Protein AF-A0A2T5H8V5-F1 (afdb_monomer)

Secondary structure (DSSP, 8-state):
------------------------------HHHHHHHIIIIIHHHH-S-------GGGHHHHHHHHHH---TT-TT--HHHHHHHHHHHHHHS-----

pLDDT: mean 76.6, std 18.72, range [39.88, 96.88]

Solvent-accessible surface area (backbone atoms only — not comparable to full-atom values): 6332 Å² total; per-residue (Å²): 143,81,84,87,86,84,90,82,81,82,82,75,80,78,81,74,79,80,77,82,80,78,81,76,68,92,69,84,60,40,37,69,62,11,47,52,52,36,60,77,68,46,29,87,80,60,50,89,69,72,94,59,88,42,51,72,85,44,25,68,61,44,18,56,47,45,71,74,62,56,50,96,91,47,72,82,66,48,73,60,55,24,34,8,32,16,43,25,57,23,66,69,20,77,74,82,88,123

Sequence (98 aa):
MLARVFYAVLMFWAVSAQADGLVVEDLTADAARGAEIYADRCARCHGVALEMILAPEDAPRVAAFLATHKTRFDQDRSAQDNADLAAYLVSLSPTQRN

InterPro domains:
  IPR009056 Cytochrome c-like domain [PS51007] (29-98)
  IPR036909 Cy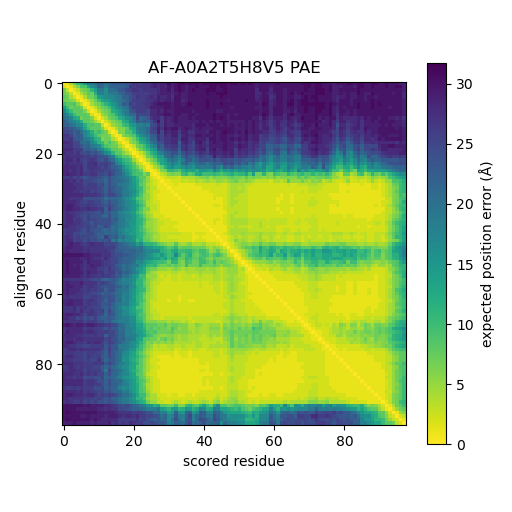tochrome c-like domain superfamily [G3DSA:1.10.760.10] (16-96)
  IPR036909 Cytochrome c-like domain super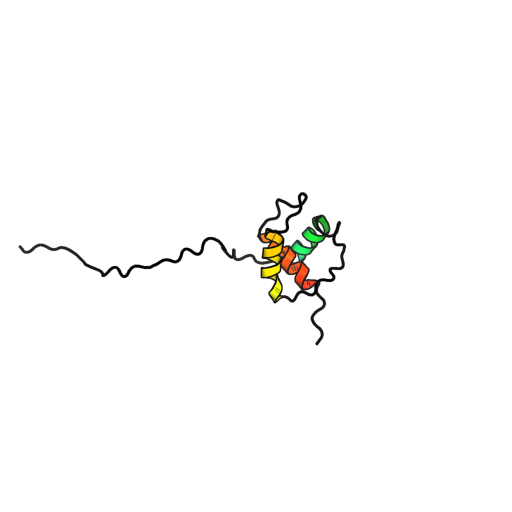family [SSF46626] (5-95)

Organism: NCBI:txid1651082

Foldseek 3Di:
DDDDDDDDDDDPDPPPDPPPDDPPPVADAAQVLLVVCCVVPPCVPCNPDDPDAAAQVCLVVQLVCPQVPDDPRGPPQDSRNSSNNSNNVNVNHDDPPD

Mean predicted aligned error: 12.91 Å

Radius of gyration: 23.27 Å; Cα contacts (8 Å, |Δi|>4): 83; chains: 1; bounding box: 63×51×58 Å

Structure (mmCIF, N/CA/C/O backbone):
data_AF-A0A2T5H8V5-F1
#
_entry.id   AF-A0A2T5H8V5-F1
#
loop_
_atom_site.group_PDB
_atom_site.id
_atom_site.type_symbol
_atom_site.label_atom_id
_atom_site.label_alt_id
_atom_site.label_comp_id
_atom_site.label_asym_id
_atom_site.label_entity_id
_atom_site.label_seq_id
_atom_site.pdbx_PDB_ins_code
_atom_site.Cartn_x
_atom_site.Cartn_y
_atom_site.Cartn_z
_atom_site.occupancy
_atom_site.B_iso_or_equiv
_atom_site.auth_seq_id
_atom_site.auth_comp_id
_atom_site.auth_asym_id
_atom_site.auth_atom_id
_atom_site.pdbx_PDB_model_num
ATOM 1 N N . MET A 1 1 ? 51.260 38.839 38.666 1.00 41.31 1 MET A N 1
ATOM 2 C CA . MET A 1 1 ? 49.799 38.789 38.447 1.00 41.31 1 MET A CA 1
ATOM 3 C C . MET A 1 1 ? 49.521 39.233 37.020 1.00 41.31 1 MET A C 1
ATOM 5 O O . MET A 1 1 ? 49.581 40.421 36.754 1.00 41.31 1 MET A O 1
ATOM 9 N N . LEU A 1 2 ? 49.295 38.294 36.101 1.00 43.78 2 LEU A N 1
ATOM 10 C CA . LEU A 1 2 ? 48.782 38.564 34.755 1.00 43.78 2 LEU A CA 1
ATOM 11 C C . LEU A 1 2 ? 47.626 37.587 34.535 1.00 43.78 2 LEU A C 1
ATOM 13 O O . LEU A 1 2 ? 47.771 36.384 34.756 1.00 43.78 2 LEU A O 1
ATOM 17 N N . ALA A 1 3 ? 46.458 38.154 34.259 1.00 40.81 3 ALA A N 1
ATOM 18 C CA . ALA A 1 3 ? 45.175 37.478 34.241 1.00 40.81 3 ALA A CA 1
ATOM 19 C C . ALA A 1 3 ? 45.048 36.519 33.045 1.00 40.81 3 ALA A C 1
ATOM 21 O O . ALA A 1 3 ? 45.512 36.796 31.943 1.00 40.81 3 ALA A O 1
ATOM 22 N N . ARG A 1 4 ? 44.375 35.392 33.289 1.00 51.16 4 ARG A N 1
ATOM 23 C CA . ARG A 1 4 ? 43.774 34.518 32.271 1.00 51.16 4 ARG A CA 1
ATOM 24 C C . ARG A 1 4 ? 42.702 35.306 31.504 1.00 51.16 4 ARG A C 1
ATOM 26 O O . ARG A 1 4 ? 42.072 36.136 32.151 1.00 51.16 4 ARG A O 1
ATOM 33 N N . VAL A 1 5 ? 42.431 34.974 30.228 1.00 47.97 5 VAL A N 1
ATOM 34 C CA . VAL A 1 5 ? 41.076 34.642 29.700 1.00 47.97 5 VAL A CA 1
ATOM 35 C C . VAL A 1 5 ? 41.004 34.590 28.146 1.00 47.97 5 VAL A C 1
ATOM 37 O O . VAL A 1 5 ? 41.220 35.586 27.474 1.00 47.97 5 VAL A O 1
ATOM 40 N N . PHE A 1 6 ? 40.655 33.390 27.647 1.00 47.12 6 PHE A N 1
ATOM 41 C CA . PHE A 1 6 ? 39.737 33.002 26.546 1.00 47.12 6 PHE A CA 1
ATOM 42 C C . PHE A 1 6 ? 40.021 33.249 25.039 1.00 47.12 6 PHE A C 1
ATOM 44 O O . PHE A 1 6 ? 39.936 34.351 24.519 1.00 47.12 6 PHE A O 1
ATOM 51 N N . TYR A 1 7 ? 40.219 32.113 24.345 1.00 46.91 7 TYR A N 1
ATOM 52 C CA . TYR A 1 7 ? 39.399 31.546 23.250 1.00 46.91 7 TYR A CA 1
ATOM 53 C C . TYR A 1 7 ? 38.822 32.486 22.170 1.00 46.91 7 TYR A C 1
ATOM 55 O O . TYR A 1 7 ? 37.893 33.245 22.421 1.00 46.91 7 TYR A O 1
ATOM 63 N N . ALA A 1 8 ? 39.243 32.273 20.920 1.00 50.72 8 ALA A N 1
ATOM 64 C CA . ALA A 1 8 ? 38.482 32.648 19.727 1.00 50.72 8 ALA A CA 1
ATOM 65 C C . ALA A 1 8 ? 38.601 31.519 18.689 1.00 50.72 8 ALA A C 1
ATOM 67 O O . ALA A 1 8 ? 39.426 31.558 17.779 1.00 50.72 8 ALA A O 1
ATOM 68 N N . VAL A 1 9 ? 37.802 30.465 18.881 1.00 58.25 9 VAL A N 1
ATOM 69 C CA . VAL A 1 9 ? 37.544 29.468 17.836 1.00 58.25 9 VAL A CA 1
ATOM 70 C C . VAL A 1 9 ? 36.750 30.164 16.738 1.00 58.25 9 VAL A C 1
ATOM 72 O O . VAL A 1 9 ? 35.663 30.688 16.975 1.00 58.25 9 VAL A O 1
ATOM 75 N N . LEU A 1 10 ? 37.344 30.208 15.548 1.00 57.81 10 LEU A N 1
ATOM 76 C CA . LEU A 1 10 ? 36.757 30.750 14.332 1.00 57.81 10 LEU A CA 1
ATOM 77 C C . LEU A 1 10 ? 35.466 29.989 14.005 1.00 57.81 10 LEU A C 1
ATOM 79 O O . LEU A 1 10 ? 35.499 28.835 13.581 1.00 57.81 10 LEU A O 1
ATOM 83 N N . MET A 1 11 ? 34.330 30.657 14.203 1.00 46.62 11 MET A N 1
ATOM 84 C CA . MET A 1 11 ? 33.034 30.246 13.679 1.00 46.62 11 MET A CA 1
ATOM 85 C C . MET A 1 11 ? 33.043 30.343 12.150 1.00 46.62 11 MET A C 1
ATOM 87 O O . MET A 1 11 ? 32.769 31.399 11.580 1.00 46.62 11 MET A O 1
ATOM 91 N N . PHE A 1 12 ? 33.336 29.229 11.483 1.00 53.69 12 PHE A N 1
ATOM 92 C CA . PHE A 1 12 ? 32.885 29.017 10.113 1.00 53.69 12 PHE A CA 1
ATOM 93 C C . PHE A 1 12 ? 31.420 28.583 10.166 1.00 53.69 12 PHE A C 1
ATOM 95 O O . PHE A 1 12 ? 31.076 27.524 10.687 1.00 53.69 12 PHE A O 1
ATOM 102 N N . TRP A 1 13 ? 30.567 29.479 9.685 1.00 54.28 13 TRP A N 1
ATOM 103 C CA . TRP A 1 13 ? 29.123 29.352 9.595 1.00 54.28 13 TRP A CA 1
ATOM 104 C C . TRP A 1 13 ? 28.718 28.055 8.886 1.00 54.28 13 TRP A C 1
ATOM 106 O O . TRP A 1 13 ? 28.911 27.913 7.680 1.00 54.28 13 TRP A O 1
ATOM 116 N N . ALA A 1 14 ? 28.108 27.129 9.624 1.00 54.34 14 ALA A N 1
ATOM 117 C CA . ALA A 1 14 ? 27.324 26.064 9.025 1.00 54.34 14 ALA A CA 1
ATOM 118 C C . ALA A 1 14 ? 26.039 26.688 8.466 1.00 54.34 14 ALA A C 1
ATOM 120 O O . ALA A 1 14 ? 25.107 27.003 9.206 1.00 54.34 14 ALA A O 1
ATOM 121 N N . VAL A 1 15 ? 25.991 26.882 7.149 1.00 54.47 15 VAL A N 1
ATOM 122 C CA . VAL A 1 15 ? 24.717 26.970 6.434 1.00 54.47 15 VAL A CA 1
ATOM 123 C C . VAL A 1 15 ? 24.104 25.575 6.505 1.00 54.47 15 VAL A C 1
ATOM 125 O O . VAL A 1 15 ? 24.359 24.721 5.661 1.00 54.47 15 VAL A O 1
ATOM 128 N N . SER A 1 16 ? 23.349 25.310 7.567 1.00 60.84 16 SER A N 1
ATOM 129 C CA . SER A 1 16 ? 22.505 24.124 7.638 1.00 60.84 16 SER A CA 1
ATOM 130 C C . SER A 1 16 ? 21.370 24.326 6.647 1.00 60.84 16 SER A C 1
ATOM 132 O O . SER A 1 16 ? 20.465 25.114 6.905 1.00 60.84 16 SER A O 1
ATOM 134 N N . ALA A 1 17 ? 21.412 23.657 5.498 1.00 56.84 17 ALA A N 1
ATOM 135 C CA . ALA A 1 17 ? 20.233 23.506 4.660 1.00 56.84 17 ALA A CA 1
ATOM 136 C C . ALA A 1 17 ? 19.203 22.695 5.458 1.00 56.84 17 ALA A C 1
ATOM 138 O O . ALA A 1 17 ? 19.423 21.520 5.743 1.00 56.84 17 ALA A O 1
ATOM 139 N N . GLN A 1 18 ? 18.109 23.333 5.873 1.00 51.66 18 GLN A N 1
ATOM 140 C CA . GLN A 1 18 ? 16.975 22.616 6.440 1.00 51.66 18 GLN A CA 1
ATOM 141 C C . GLN A 1 18 ? 16.204 22.030 5.256 1.00 51.66 18 GLN A C 1
ATOM 143 O O . GLN A 1 18 ? 15.423 22.721 4.607 1.00 51.66 18 GLN A O 1
ATOM 148 N N . ALA A 1 19 ? 16.497 20.780 4.904 1.00 52.22 19 ALA A N 1
ATOM 149 C CA . ALA A 1 19 ? 15.580 19.995 4.095 1.00 5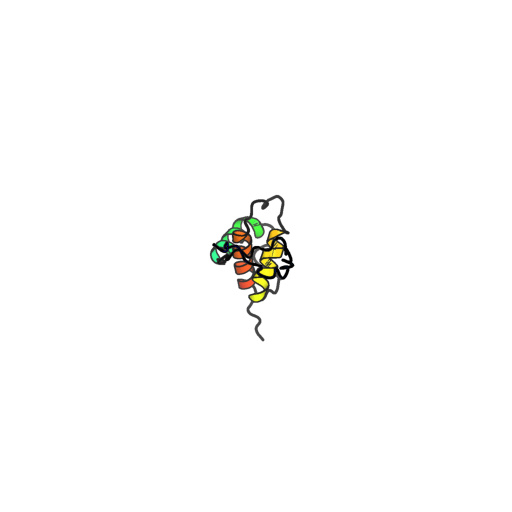2.22 19 ALA A CA 1
ATOM 150 C C . ALA A 1 19 ? 14.477 19.513 5.042 1.00 52.22 19 ALA A C 1
ATOM 152 O O . ALA A 1 19 ? 14.642 18.521 5.750 1.00 52.22 19 ALA A O 1
ATOM 153 N N . ASP A 1 20 ? 13.389 20.275 5.112 1.00 48.91 20 ASP A N 1
ATOM 154 C CA . ASP A 1 20 ? 12.179 19.855 5.805 1.00 48.91 20 ASP A CA 1
ATOM 155 C C . ASP A 1 20 ? 11.662 18.540 5.197 1.00 48.91 20 ASP A C 1
ATOM 157 O O . ASP A 1 20 ? 11.234 18.486 4.045 1.00 48.91 20 ASP A O 1
ATOM 161 N N . GLY A 1 21 ? 11.685 17.483 6.011 1.00 50.50 21 GLY A N 1
ATOM 162 C CA . GLY A 1 21 ? 10.562 16.553 6.092 1.00 50.50 21 GLY A CA 1
ATOM 163 C C . GLY A 1 21 ? 10.447 15.446 5.045 1.00 50.50 21 GLY A C 1
ATOM 164 O O . GLY A 1 21 ? 9.361 15.228 4.521 1.00 50.50 21 GLY A O 1
ATOM 165 N N . LEU A 1 22 ? 11.498 14.658 4.835 1.00 48.81 22 LEU A N 1
ATOM 166 C CA . LEU A 1 22 ? 11.326 13.225 4.573 1.00 48.81 22 LEU A CA 1
ATOM 167 C C . LEU A 1 22 ? 12.161 12.482 5.608 1.00 48.81 22 LEU A C 1
ATOM 169 O O . LEU A 1 22 ? 13.280 12.053 5.338 1.00 48.81 22 LEU A O 1
ATOM 173 N N . VAL A 1 23 ? 11.633 12.384 6.830 1.00 49.66 23 VAL A N 1
ATOM 174 C CA . VAL A 1 23 ? 12.115 11.354 7.747 1.00 49.66 23 VAL A CA 1
ATOM 175 C C . VAL A 1 23 ? 11.763 10.042 7.061 1.00 49.66 23 VAL A C 1
ATOM 177 O O . VAL A 1 23 ? 10.599 9.646 7.019 1.00 49.66 23 VAL A O 1
ATOM 180 N N . VAL A 1 24 ? 12.754 9.423 6.426 1.00 53.00 24 VAL A N 1
ATOM 181 C CA . VAL A 1 24 ? 12.663 8.014 6.072 1.00 53.00 24 VAL A CA 1
ATOM 182 C C . VAL A 1 24 ? 12.774 7.313 7.413 1.00 53.00 24 VAL A C 1
ATOM 184 O O . VAL A 1 24 ? 13.870 7.055 7.904 1.00 53.00 24 VAL A O 1
ATOM 187 N N . GLU A 1 25 ? 11.638 7.157 8.084 1.00 60.00 25 GLU A N 1
ATOM 188 C CA . GLU A 1 25 ? 11.560 6.246 9.210 1.00 60.00 25 GLU A CA 1
ATOM 189 C C . GLU A 1 25 ? 12.089 4.897 8.701 1.00 60.00 25 GLU A C 1
ATOM 191 O O . GLU A 1 25 ? 11.805 4.521 7.558 1.00 60.00 25 GLU A O 1
ATOM 196 N N . AS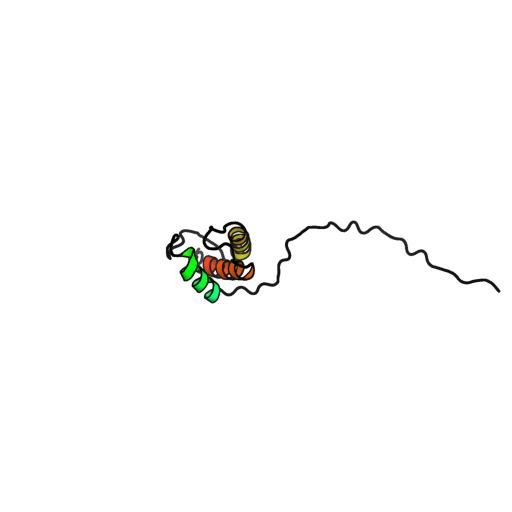P A 1 26 ? 12.931 4.223 9.484 1.00 69.19 26 ASP A N 1
ATOM 197 C CA . ASP A 1 26 ? 13.488 2.916 9.119 1.00 69.19 26 ASP A CA 1
ATOM 198 C C . ASP A 1 26 ? 12.373 1.864 9.219 1.00 69.19 26 ASP A C 1
ATOM 200 O O . ASP A 1 26 ? 12.261 1.107 10.183 1.00 69.19 26 ASP A O 1
ATOM 204 N N . LEU A 1 27 ? 11.443 1.922 8.266 1.00 80.88 27 LEU A N 1
ATOM 205 C CA . LEU A 1 27 ? 10.284 1.051 8.191 1.00 80.88 27 LEU A CA 1
ATOM 206 C C . LEU A 1 27 ? 10.739 -0.261 7.566 1.00 80.88 27 LEU A C 1
ATOM 208 O O . LEU A 1 27 ? 11.083 -0.328 6.384 1.00 80.88 27 LEU A O 1
ATOM 212 N N . THR A 1 28 ? 10.701 -1.329 8.356 1.00 89.00 28 THR A N 1
ATOM 213 C CA . THR A 1 28 ? 10.818 -2.681 7.812 1.00 89.00 28 THR A CA 1
ATOM 214 C C . THR A 1 28 ? 9.458 -3.067 7.243 1.00 89.00 28 THR A C 1
ATOM 216 O O . THR A 1 28 ? 8.510 -3.262 7.998 1.00 89.00 28 THR A O 1
ATOM 219 N N . ALA A 1 29 ? 9.341 -3.119 5.917 1.00 91.81 29 ALA A N 1
ATOM 220 C CA . ALA A 1 29 ? 8.084 -3.446 5.251 1.00 91.81 29 ALA A CA 1
ATOM 221 C C . ALA A 1 29 ? 7.771 -4.953 5.311 1.00 91.81 29 ALA A C 1
ATOM 223 O O . ALA A 1 29 ? 8.653 -5.785 5.086 1.00 91.81 29 ALA A O 1
ATOM 224 N N . ASP A 1 30 ? 6.503 -5.294 5.541 1.00 95.31 30 ASP A N 1
ATOM 225 C CA . ASP A 1 30 ? 5.978 -6.660 5.555 1.00 95.31 30 ASP A CA 1
ATOM 226 C C . ASP A 1 30 ? 4.910 -6.849 4.462 1.00 95.31 30 ASP A C 1
ATOM 228 O O . ASP A 1 30 ? 3.785 -6.347 4.538 1.00 95.31 30 ASP A O 1
ATOM 232 N N . ALA A 1 31 ? 5.252 -7.622 3.429 1.00 93.81 31 ALA A N 1
ATOM 233 C CA . ALA A 1 31 ? 4.350 -7.900 2.314 1.00 93.81 31 ALA A CA 1
ATOM 234 C C . ALA 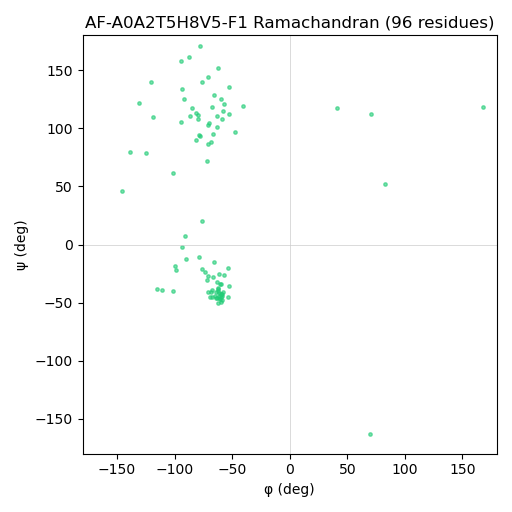A 1 31 ? 3.122 -8.742 2.713 1.00 93.81 31 ALA A C 1
ATOM 236 O O . ALA A 1 31 ? 2.072 -8.611 2.084 1.00 93.81 31 ALA A O 1
ATOM 237 N N . ALA A 1 32 ? 3.215 -9.592 3.743 1.00 95.75 32 ALA A N 1
ATOM 238 C CA . ALA A 1 32 ? 2.073 -10.375 4.212 1.00 95.75 32 ALA A CA 1
ATOM 239 C C . ALA A 1 32 ? 1.039 -9.458 4.875 1.00 95.75 32 ALA A C 1
ATOM 241 O O . ALA A 1 32 ? -0.147 -9.509 4.542 1.00 95.75 32 ALA A O 1
ATOM 242 N N . ARG A 1 33 ? 1.509 -8.537 5.722 1.00 96.88 33 ARG A N 1
ATOM 243 C CA . ARG A 1 33 ? 0.677 -7.472 6.287 1.00 96.88 33 ARG A CA 1
ATOM 244 C C . ARG A 1 33 ? 0.065 -6.592 5.192 1.00 96.88 33 ARG A C 1
ATOM 246 O O . ARG A 1 33 ? -1.128 -6.287 5.240 1.00 96.88 33 ARG A O 1
ATOM 253 N N . GLY A 1 34 ? 0.845 -6.236 4.171 1.00 94.75 34 GLY A N 1
ATOM 254 C CA . GLY A 1 34 ? 0.365 -5.498 3.001 1.00 94.75 34 GLY A CA 1
ATOM 255 C C . GLY A 1 34 ? -0.767 -6.210 2.257 1.00 94.75 34 GLY A C 1
ATOM 256 O O . GLY A 1 34 ? -1.753 -5.572 1.880 1.00 94.75 34 GLY A O 1
ATOM 257 N N . ALA A 1 35 ? -0.676 -7.534 2.105 1.00 94.06 35 ALA A N 1
ATOM 258 C CA . ALA A 1 35 ? -1.716 -8.343 1.473 1.00 94.06 35 ALA A CA 1
ATOM 259 C C . ALA A 1 35 ? -3.051 -8.280 2.234 1.00 94.06 35 ALA A C 1
ATOM 261 O O . ALA A 1 35 ? -4.109 -8.142 1.618 1.00 94.06 35 ALA A O 1
ATOM 262 N N . GLU A 1 36 ? -3.014 -8.324 3.569 1.00 95.44 36 GLU A N 1
ATOM 263 C CA . GLU A 1 36 ? -4.211 -8.197 4.410 1.00 95.44 36 GLU A CA 1
ATOM 264 C C . GLU A 1 36 ? -4.874 -6.825 4.255 1.00 95.44 36 GLU A C 1
ATOM 266 O O . GLU A 1 36 ? -6.089 -6.736 4.061 1.00 95.44 36 GLU A O 1
ATOM 271 N N . ILE A 1 37 ? -4.078 -5.749 4.292 1.00 93.62 37 ILE A N 1
ATOM 272 C CA . ILE A 1 37 ? -4.575 -4.378 4.099 1.00 93.62 37 ILE A CA 1
ATOM 273 C C . ILE A 1 37 ? -5.221 -4.248 2.720 1.00 93.62 37 ILE A C 1
ATOM 275 O O . ILE A 1 37 ? -6.312 -3.685 2.588 1.00 93.62 37 ILE A O 1
ATOM 279 N N . TYR A 1 38 ? -4.563 -4.781 1.690 1.00 91.69 38 TYR A N 1
ATOM 280 C CA . TYR A 1 38 ? -5.069 -4.723 0.329 1.00 91.69 38 TYR A CA 1
ATOM 281 C C . TYR A 1 38 ? -6.408 -5.452 0.196 1.00 91.69 38 TYR A C 1
ATOM 283 O O . TYR A 1 38 ? -7.349 -4.898 -0.378 1.00 91.69 38 TYR A O 1
ATOM 291 N N . ALA A 1 39 ? -6.524 -6.656 0.762 1.00 91.81 39 ALA A N 1
ATOM 292 C CA . ALA A 1 39 ? -7.753 -7.441 0.734 1.00 91.81 39 ALA A CA 1
ATOM 293 C C . ALA A 1 39 ? -8.922 -6.729 1.441 1.00 91.81 39 ALA A C 1
ATOM 295 O O . ALA A 1 39 ? -10.024 -6.669 0.895 1.00 91.81 39 ALA A O 1
ATOM 296 N N . ASP A 1 40 ? -8.677 -6.142 2.615 1.00 91.12 40 ASP A N 1
ATOM 297 C CA . ASP A 1 40 ? -9.702 -5.460 3.416 1.00 91.12 40 ASP A CA 1
ATOM 298 C C . ASP A 1 40 ? -10.162 -4.130 2.782 1.00 91.12 40 ASP A C 1
ATOM 300 O O . ASP A 1 40 ? -11.356 -3.796 2.739 1.00 91.12 40 ASP A O 1
ATOM 304 N N . ARG A 1 41 ? -9.220 -3.351 2.235 1.00 89.81 41 ARG A N 1
ATOM 305 C CA . ARG A 1 41 ? -9.465 -1.942 1.877 1.00 89.81 41 ARG A CA 1
ATOM 306 C C . ARG A 1 41 ? -9.479 -1.669 0.378 1.00 89.81 41 ARG A C 1
ATOM 308 O O . ARG A 1 41 ? -10.315 -0.891 -0.083 1.00 89.81 41 ARG A O 1
ATOM 315 N N . CYS A 1 42 ? -8.595 -2.299 -0.390 1.00 89.12 42 CYS A N 1
ATOM 316 C CA . CYS A 1 42 ? -8.287 -1.909 -1.770 1.00 89.12 42 CYS A CA 1
ATOM 317 C C . CYS A 1 42 ? -8.969 -2.808 -2.815 1.00 89.12 42 CYS A C 1
ATOM 319 O O . CYS A 1 42 ? -9.492 -2.313 -3.820 1.00 89.12 42 CYS A O 1
ATOM 321 N N . ALA A 1 43 ? -9.018 -4.118 -2.554 1.00 89.44 43 ALA A N 1
ATOM 322 C CA . ALA A 1 43 ? -9.490 -5.136 -3.494 1.00 89.44 43 ALA A CA 1
ATOM 323 C C . ALA A 1 43 ? -10.961 -4.953 -3.900 1.00 89.44 43 ALA A C 1
ATOM 325 O O . ALA A 1 43 ? -11.349 -5.317 -5.008 1.00 89.44 43 ALA A O 1
ATOM 326 N N . ARG A 1 44 ? -11.773 -4.310 -3.048 1.00 86.88 44 ARG A N 1
ATOM 327 C CA . ARG A 1 44 ? -13.180 -3.986 -3.343 1.00 86.88 44 ARG A CA 1
ATOM 328 C C . ARG A 1 44 ? -13.373 -3.139 -4.610 1.00 86.88 44 ARG A C 1
ATOM 330 O O . ARG A 1 44 ? -14.446 -3.192 -5.201 1.00 86.88 44 ARG A O 1
ATOM 337 N N . CYS A 1 45 ? -12.366 -2.347 -4.993 1.00 87.19 45 CYS A N 1
ATOM 338 C CA . CYS A 1 45 ? -12.405 -1.484 -6.178 1.00 87.19 45 CYS A CA 1
ATOM 339 C C . CYS A 1 45 ? -11.375 -1.896 -7.236 1.00 87.19 45 CYS A C 1
ATOM 341 O O . CYS A 1 45 ? -11.671 -1.815 -8.422 1.00 87.19 45 CYS A O 1
ATOM 343 N N . HIS A 1 46 ? -10.176 -2.317 -6.822 1.00 85.00 46 HIS A N 1
ATOM 344 C CA . HIS A 1 46 ? -9.087 -2.649 -7.748 1.00 85.00 46 HIS A CA 1
ATOM 345 C C . HIS A 1 46 ? -9.067 -4.122 -8.183 1.00 85.00 46 HIS A C 1
ATOM 347 O O . HIS A 1 46 ? -8.380 -4.457 -9.142 1.00 85.00 46 HIS A O 1
ATOM 353 N N . GLY A 1 47 ? -9.830 -5.000 -7.525 1.00 81.06 47 GLY A N 1
ATOM 354 C CA . GLY A 1 47 ? -9.741 -6.442 -7.749 1.00 81.06 47 GLY A CA 1
ATOM 355 C C . GLY A 1 47 ? -8.428 -7.026 -7.220 1.00 81.06 47 GLY A C 1
ATOM 356 O O . GLY A 1 47 ? -7.763 -6.411 -6.397 1.00 81.06 47 GLY A O 1
ATOM 357 N N . VAL A 1 48 ? -8.079 -8.239 -7.658 1.00 68.56 48 VAL A N 1
ATOM 358 C CA . VAL A 1 48 ? -6.839 -8.945 -7.255 1.00 68.56 48 VAL A CA 1
ATOM 359 C C . VAL A 1 48 ? -5.735 -8.800 -8.313 1.00 68.56 48 VAL A C 1
ATOM 361 O O . VAL A 1 48 ? -4.555 -8.943 -8.009 1.00 68.56 48 VAL A O 1
ATOM 364 N N . ALA A 1 49 ? -6.109 -8.500 -9.560 1.00 61.91 49 ALA A N 1
ATOM 365 C CA . ALA A 1 49 ? -5.178 -8.318 -10.664 1.00 61.91 49 ALA A CA 1
ATOM 366 C C . ALA A 1 49 ? -4.847 -6.831 -10.818 1.00 61.91 49 ALA A C 1
ATOM 368 O O . ALA A 1 49 ? -5.655 -6.048 -11.312 1.00 61.91 49 ALA A O 1
ATOM 369 N N . LEU A 1 50 ? -3.648 -6.445 -10.400 1.00 65.31 50 LEU A N 1
ATOM 370 C CA . LEU A 1 50 ? -3.088 -5.153 -10.763 1.00 65.31 50 LEU A CA 1
ATOM 371 C C . LEU A 1 50 ? -2.420 -5.303 -12.127 1.00 65.31 50 LEU A C 1
ATOM 373 O O . LEU A 1 50 ? -1.444 -6.033 -12.258 1.00 65.31 50 LEU A O 1
ATOM 377 N N . GLU A 1 51 ? -2.900 -4.581 -13.136 1.00 67.75 51 GLU A N 1
ATOM 378 C CA . GLU A 1 51 ? -2.214 -4.463 -14.436 1.00 67.75 51 GLU A CA 1
ATOM 379 C C . GLU A 1 51 ? -1.006 -3.506 -14.373 1.00 67.75 51 GLU A C 1
ATOM 381 O O . GLU A 1 51 ? -0.560 -2.962 -15.382 1.00 67.75 51 GLU A O 1
ATOM 386 N N . MET A 1 52 ? -0.483 -3.253 -13.172 1.00 69.31 52 MET A N 1
ATOM 387 C CA . MET A 1 52 ? 0.663 -2.383 -12.963 1.00 69.31 52 MET A CA 1
ATOM 388 C C . MET A 1 52 ? 1.934 -3.224 -12.984 1.00 69.31 52 MET A C 1
ATOM 390 O O . MET A 1 52 ? 2.066 -4.178 -12.224 1.00 69.31 52 MET A O 1
ATOM 394 N N . ILE A 1 53 ? 2.872 -2.852 -13.851 1.00 75.62 53 ILE A N 1
ATOM 395 C CA . ILE A 1 53 ? 4.220 -3.415 -13.850 1.00 75.62 53 ILE A CA 1
ATOM 396 C C . ILE A 1 53 ? 5.042 -2.584 -12.867 1.00 75.62 53 ILE A C 1
ATOM 398 O O . ILE A 1 53 ? 5.312 -1.415 -13.138 1.00 75.62 53 ILE A O 1
ATOM 402 N N . LEU A 1 54 ? 5.412 -3.182 -11.739 1.00 84.31 54 LEU A N 1
ATOM 403 C CA . LEU A 1 54 ? 6.291 -2.590 -10.736 1.00 84.31 54 LEU A CA 1
ATOM 404 C C . LEU A 1 54 ? 7.523 -3.472 -10.553 1.00 84.31 54 LEU A C 1
ATOM 406 O O . LEU A 1 54 ? 7.430 -4.698 -10.533 1.00 84.31 54 LEU A O 1
ATOM 410 N N . ALA A 1 55 ? 8.681 -2.850 -10.402 1.00 87.38 55 ALA A N 1
ATOM 411 C CA . ALA A 1 55 ? 9.886 -3.536 -9.974 1.00 87.38 55 ALA A CA 1
ATOM 412 C C . ALA A 1 55 ? 10.047 -3.411 -8.444 1.00 87.38 55 ALA A C 1
ATOM 414 O O . ALA A 1 55 ? 9.477 -2.498 -7.839 1.00 87.38 55 ALA A O 1
ATOM 415 N N . PRO A 1 56 ? 10.803 -4.303 -7.774 1.00 88.19 56 PRO A N 1
ATOM 416 C CA . PRO A 1 56 ? 11.039 -4.198 -6.333 1.00 88.19 56 PRO A CA 1
ATOM 417 C C . PRO A 1 56 ? 11.574 -2.824 -5.893 1.00 88.19 56 PRO A C 1
ATOM 419 O O . PRO A 1 56 ? 11.184 -2.316 -4.842 1.00 88.19 56 PRO A O 1
ATOM 422 N N . GLU A 1 57 ? 12.412 -2.186 -6.715 1.00 89.69 57 GLU A N 1
ATOM 423 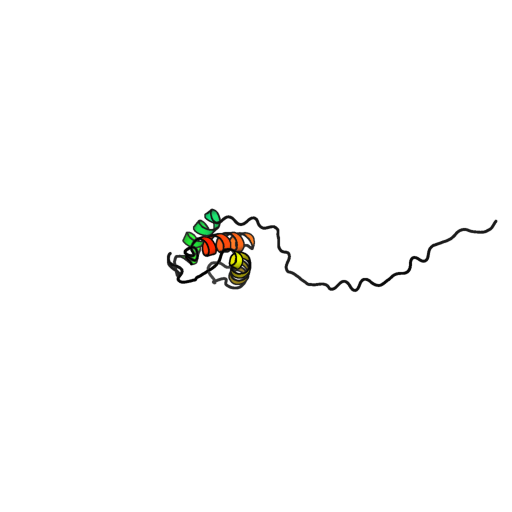C CA . GLU A 1 57 ? 12.953 -0.844 -6.478 1.00 89.69 57 GLU A CA 1
ATOM 424 C C . GLU A 1 57 ? 11.903 0.279 -6.505 1.00 89.69 57 GLU A C 1
ATOM 426 O O . GLU A 1 57 ? 12.169 1.372 -6.004 1.00 89.69 57 GLU A O 1
ATOM 431 N N . ASP A 1 58 ? 10.699 0.025 -7.026 1.00 91.00 58 ASP A N 1
ATOM 432 C CA . ASP A 1 58 ? 9.613 1.005 -7.043 1.00 91.00 58 ASP A CA 1
ATOM 433 C C . ASP A 1 58 ? 8.903 1.127 -5.688 1.00 91.00 58 ASP A C 1
ATOM 435 O O . ASP A 1 58 ? 8.128 2.067 -5.490 1.00 91.00 58 ASP A O 1
ATOM 439 N N . ALA A 1 59 ? 9.162 0.231 -4.727 1.00 91.31 59 ALA A N 1
ATOM 440 C CA . ALA A 1 59 ? 8.450 0.208 -3.448 1.00 91.31 59 ALA A CA 1
ATOM 441 C C . ALA A 1 59 ? 8.459 1.564 -2.704 1.00 91.31 59 ALA A C 1
ATOM 443 O O . ALA A 1 59 ? 7.383 2.016 -2.303 1.00 91.31 59 ALA A O 1
ATOM 444 N N . PRO A 1 60 ? 9.582 2.304 -2.583 1.00 92.50 60 PRO A N 1
ATOM 445 C CA . PRO A 1 60 ? 9.567 3.624 -1.948 1.00 92.50 60 PRO A CA 1
ATOM 446 C C . PRO A 1 60 ? 8.679 4.632 -2.691 1.00 92.50 60 PRO A C 1
ATOM 448 O O . PRO A 1 60 ? 7.971 5.431 -2.073 1.00 92.50 60 PRO A O 1
ATOM 451 N N . ARG A 1 61 ? 8.670 4.578 -4.030 1.00 91.62 61 ARG A N 1
ATOM 452 C CA . ARG A 1 61 ? 7.843 5.456 -4.868 1.00 91.62 61 ARG A CA 1
ATOM 453 C C . ARG A 1 61 ? 6.360 5.128 -4.708 1.00 91.62 61 ARG A C 1
ATOM 455 O O . ARG A 1 61 ? 5.537 6.039 -4.610 1.00 91.62 61 ARG A O 1
ATOM 462 N N . VAL A 1 62 ? 6.022 3.843 -4.647 1.00 91.75 62 VAL A N 1
ATOM 463 C CA . VAL A 1 62 ? 4.657 3.367 -4.403 1.00 91.75 62 VAL A CA 1
ATOM 464 C C . VAL A 1 62 ? 4.188 3.768 -3.004 1.00 91.75 62 VAL A C 1
ATOM 466 O O . VAL A 1 62 ? 3.086 4.293 -2.872 1.00 91.75 62 VAL A O 1
ATOM 469 N N . ALA A 1 63 ? 5.021 3.622 -1.971 1.00 93.69 63 ALA A N 1
ATOM 470 C CA . ALA A 1 63 ? 4.682 4.042 -0.610 1.00 93.69 63 ALA A CA 1
ATOM 471 C C . ALA A 1 63 ? 4.391 5.553 -0.532 1.00 93.69 63 ALA A C 1
ATOM 473 O O . ALA A 1 63 ? 3.399 5.969 0.072 1.00 93.69 63 ALA A O 1
ATOM 474 N N . ALA A 1 64 ? 5.198 6.377 -1.207 1.00 92.50 64 ALA A N 1
ATOM 475 C CA . ALA A 1 64 ? 4.971 7.820 -1.300 1.00 92.50 64 ALA A CA 1
ATOM 476 C C . ALA A 1 64 ? 3.667 8.163 -2.046 1.00 92.50 64 ALA A C 1
ATOM 478 O O . ALA A 1 64 ? 2.908 9.039 -1.619 1.00 92.50 64 ALA A O 1
ATOM 479 N N . PHE A 1 65 ? 3.363 7.446 -3.132 1.00 92.06 65 PHE A N 1
ATOM 480 C CA . PHE A 1 65 ? 2.075 7.574 -3.812 1.00 9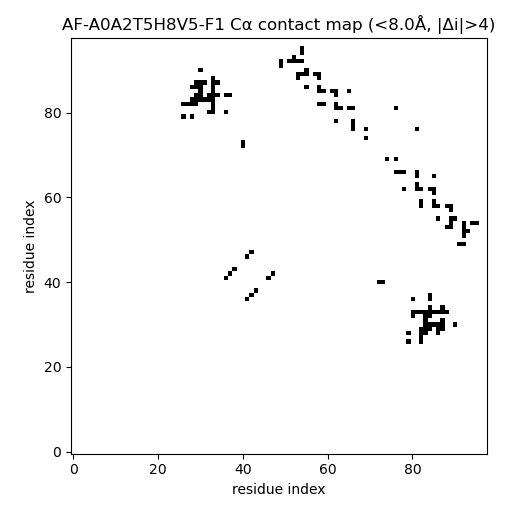2.06 65 PHE A CA 1
ATOM 481 C C . PHE A 1 65 ? 0.922 7.222 -2.866 1.00 92.06 65 PHE A C 1
ATOM 483 O O . PHE A 1 65 ? 0.005 8.018 -2.703 1.00 92.06 65 PHE A O 1
ATOM 490 N N . LEU A 1 66 ? 0.990 6.088 -2.168 1.00 91.88 66 LEU A N 1
ATOM 491 C CA . LEU A 1 66 ? -0.037 5.650 -1.222 1.00 91.88 66 LEU A CA 1
ATOM 492 C C . LEU A 1 66 ? -0.244 6.640 -0.065 1.00 91.88 66 LEU A C 1
ATOM 494 O O . LEU A 1 66 ? -1.378 6.821 0.380 1.00 91.88 66 LEU A O 1
ATOM 498 N N . ALA A 1 67 ? 0.803 7.325 0.394 1.00 92.19 67 ALA A N 1
ATOM 499 C CA . ALA A 1 67 ? 0.681 8.347 1.432 1.00 92.19 67 ALA A CA 1
ATOM 500 C C . ALA A 1 67 ? -0.193 9.538 0.995 1.00 92.19 67 ALA A C 1
ATOM 502 O O . ALA A 1 67 ? -0.906 10.111 1.820 1.00 92.19 67 ALA A O 1
ATOM 503 N N . THR A 1 68 ? -0.176 9.874 -0.298 1.00 90.31 68 THR A N 1
ATOM 504 C CA . THR A 1 68 ? -0.950 10.986 -0.883 1.00 90.31 68 THR A CA 1
ATOM 505 C C . THR A 1 68 ? -2.242 10.530 -1.571 1.00 90.31 68 THR A C 1
ATOM 507 O O . THR A 1 68 ? -3.167 11.320 -1.749 1.00 90.31 68 THR A O 1
ATOM 510 N N . HIS A 1 69 ? -2.349 9.245 -1.907 1.00 90.81 69 HIS A N 1
ATOM 511 C CA . HIS A 1 69 ? -3.476 8.635 -2.605 1.00 90.81 69 HIS A CA 1
ATOM 512 C C . HIS A 1 69 ? -4.392 7.875 -1.637 1.00 90.81 69 HIS A C 1
ATOM 514 O O . HIS A 1 69 ? -4.573 6.655 -1.714 1.00 90.81 69 HIS A O 1
ATOM 520 N N . LYS A 1 70 ? -4.965 8.614 -0.684 1.00 88.31 70 LYS A N 1
ATOM 521 C CA . LYS A 1 70 ? -5.945 8.088 0.270 1.00 88.31 70 LYS A CA 1
ATOM 522 C C . LYS A 1 70 ? -7.362 8.321 -0.236 1.00 88.31 70 LYS A C 1
ATOM 524 O O . LYS A 1 70 ? -7.718 9.421 -0.653 1.00 88.31 70 LYS A O 1
ATOM 529 N N . THR A 1 71 ? -8.204 7.295 -0.153 1.00 84.00 71 THR A N 1
ATOM 530 C CA . THR A 1 71 ? -9.646 7.448 -0.396 1.00 84.00 71 THR A CA 1
ATOM 531 C C . THR A 1 71 ? -10.348 7.846 0.897 1.00 84.00 71 THR A C 1
ATOM 533 O O . THR A 1 71 ? -9.826 7.598 1.984 1.00 84.00 71 THR A O 1
ATOM 536 N N . ARG A 1 72 ? -11.568 8.393 0.823 1.00 82.25 72 ARG A N 1
ATOM 537 C CA . ARG A 1 72 ? -12.376 8.704 2.022 1.00 82.25 72 ARG A CA 1
ATOM 538 C C . ARG A 1 72 ? -12.579 7.516 2.978 1.00 82.25 72 ARG A C 1
ATOM 540 O O . ARG A 1 72 ? -12.934 7.728 4.127 1.00 82.25 72 ARG A O 1
ATOM 547 N N . PHE A 1 73 ? -12.398 6.286 2.495 1.00 80.19 73 PHE A N 1
ATOM 548 C CA . PHE A 1 73 ? -12.583 5.053 3.259 1.00 80.19 73 PHE A CA 1
ATOM 549 C C . PHE A 1 73 ? -11.289 4.530 3.901 1.00 80.19 73 PHE A C 1
ATOM 551 O O . PHE A 1 73 ? -11.330 3.508 4.573 1.00 80.19 73 PHE A O 1
ATOM 558 N N . ASP A 1 74 ? -10.156 5.201 3.680 1.00 85.88 74 ASP A N 1
ATOM 559 C CA . ASP A 1 74 ? -8.835 4.766 4.145 1.00 85.88 74 ASP A CA 1
ATOM 560 C C . ASP A 1 74 ? -7.946 5.967 4.522 1.00 85.88 74 ASP A C 1
ATOM 562 O O . ASP A 1 74 ? -6.799 6.102 4.095 1.00 85.88 74 ASP A O 1
ATOM 566 N N . GLN A 1 75 ? -8.519 6.913 5.271 1.00 86.44 75 GLN A N 1
ATOM 567 C CA . GLN A 1 75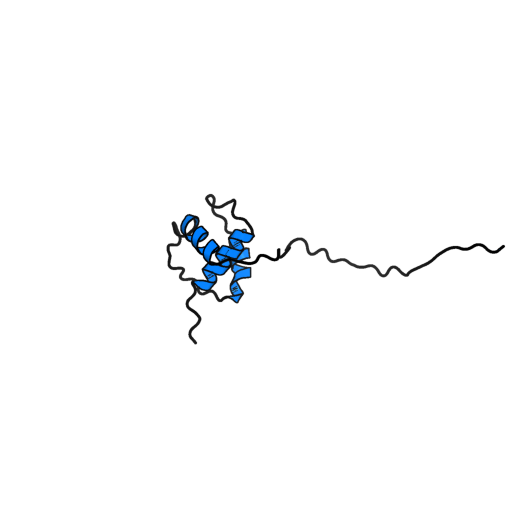 ? -7.820 8.139 5.675 1.00 86.44 75 GLN A CA 1
ATOM 568 C C . GLN A 1 75 ? -6.748 7.874 6.744 1.00 86.44 75 GLN A C 1
ATOM 570 O O . GLN A 1 75 ? -5.697 8.520 6.741 1.00 86.44 75 GLN A O 1
ATOM 575 N N . ASP A 1 76 ? -6.955 6.864 7.587 1.00 89.88 76 ASP A N 1
ATOM 576 C CA . ASP A 1 76 ? -6.141 6.629 8.786 1.00 89.88 76 ASP A CA 1
ATOM 577 C C . ASP A 1 76 ? -4.937 5.706 8.541 1.00 89.88 76 ASP A C 1
ATOM 579 O O . ASP A 1 76 ? -4.242 5.320 9.478 1.00 89.88 76 ASP A O 1
ATOM 583 N N . ARG A 1 77 ? -4.664 5.348 7.280 1.00 91.81 77 ARG A N 1
ATOM 584 C CA . ARG A 1 77 ? -3.521 4.506 6.913 1.00 91.81 77 ARG A CA 1
ATOM 585 C C . ARG A 1 77 ? -2.194 5.152 7.324 1.00 91.81 77 ARG A C 1
ATOM 587 O O . ARG A 1 77 ? -1.923 6.299 6.945 1.00 91.81 77 ARG A O 1
ATOM 594 N N . SER A 1 78 ? -1.383 4.423 8.087 1.00 93.81 78 SER A N 1
ATOM 595 C CA . SER A 1 78 ? -0.093 4.898 8.598 1.00 93.81 78 SER A CA 1
ATOM 596 C C . SER A 1 78 ? 1.009 4.866 7.529 1.00 93.81 78 SER A C 1
ATOM 598 O O . SER A 1 78 ? 0.827 4.322 6.438 1.00 93.81 78 SER A O 1
ATOM 600 N N . ALA A 1 79 ? 2.173 5.449 7.836 1.00 93.44 79 ALA A N 1
ATOM 601 C CA . ALA A 1 79 ? 3.352 5.337 6.977 1.00 93.44 79 ALA A CA 1
ATOM 602 C C . ALA A 1 79 ? 3.833 3.880 6.846 1.00 93.44 79 ALA A C 1
ATOM 604 O O . ALA A 1 79 ? 4.170 3.458 5.742 1.00 93.44 79 ALA A O 1
ATOM 605 N N . GLN A 1 80 ? 3.778 3.101 7.934 1.00 95.31 80 GLN A N 1
ATOM 606 C CA . GLN A 1 80 ? 4.100 1.672 7.915 1.00 95.31 80 GLN A CA 1
ATOM 607 C C . GLN A 1 80 ? 3.122 0.890 7.031 1.00 95.3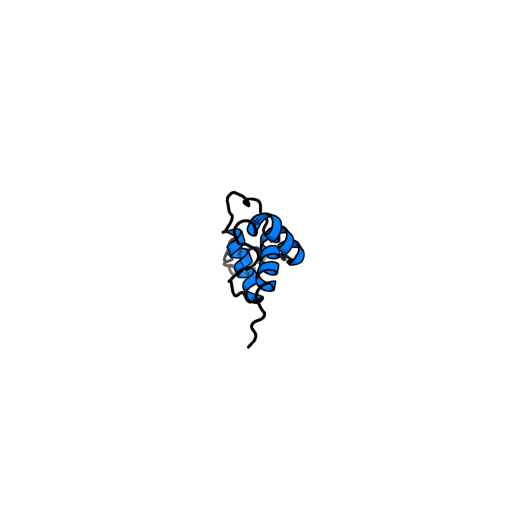1 80 GLN A C 1
ATOM 609 O O . GLN A 1 80 ? 3.561 0.153 6.159 1.00 95.31 80 GLN A O 1
ATOM 614 N N . ASP A 1 81 ? 1.812 1.125 7.158 1.00 95.62 81 ASP A N 1
ATOM 615 C CA . ASP A 1 81 ? 0.823 0.458 6.299 1.00 95.62 81 ASP A CA 1
ATOM 616 C C . ASP A 1 81 ? 1.061 0.766 4.804 1.00 95.62 81 ASP A C 1
ATOM 618 O O . ASP A 1 81 ? 0.829 -0.085 3.947 1.00 95.62 81 ASP A O 1
ATOM 622 N N . ASN A 1 82 ? 1.527 1.979 4.468 1.00 94.88 82 ASN A N 1
ATOM 623 C CA . ASN A 1 82 ? 1.912 2.325 3.093 1.00 94.88 82 ASN A CA 1
ATOM 624 C C . ASN A 1 82 ? 3.154 1.548 2.631 1.00 94.88 82 ASN A C 1
ATOM 626 O O . ASN A 1 82 ? 3.211 1.154 1.467 1.00 94.88 82 ASN A O 1
ATOM 630 N N . ALA A 1 83 ? 4.139 1.352 3.512 1.00 95.50 83 ALA A N 1
ATOM 631 C CA . ALA A 1 83 ? 5.342 0.578 3.219 1.00 95.50 83 ALA A CA 1
ATOM 632 C C . ALA A 1 83 ? 5.012 -0.911 3.021 1.00 95.50 83 ALA A C 1
ATOM 634 O O . ALA A 1 83 ? 5.434 -1.501 2.027 1.00 95.50 83 ALA A O 1
ATOM 635 N N . ASP A 1 84 ? 4.186 -1.485 3.897 1.00 96.25 84 ASP A N 1
ATOM 636 C CA . ASP A 1 84 ? 3.707 -2.870 3.816 1.00 96.25 84 ASP A CA 1
ATOM 637 C C . ASP A 1 84 ? 2.921 -3.111 2.523 1.00 96.25 84 ASP A C 1
ATOM 639 O O . ASP A 1 84 ? 3.185 -4.061 1.780 1.00 96.25 84 ASP A O 1
ATOM 643 N N . LEU A 1 85 ? 1.991 -2.204 2.197 1.00 93.69 85 LEU A N 1
ATOM 644 C CA . LEU A 1 85 ? 1.277 -2.234 0.922 1.00 93.69 85 LEU A CA 1
ATOM 645 C C . LEU A 1 85 ? 2.239 -2.138 -0.257 1.00 93.69 85 LEU A C 1
ATOM 647 O O . LEU A 1 85 ? 2.115 -2.919 -1.190 1.00 93.69 85 LEU A O 1
ATOM 651 N N . ALA A 1 86 ? 3.193 -1.209 -0.246 1.00 93.44 86 ALA A N 1
ATOM 652 C CA . ALA A 1 86 ? 4.139 -1.076 -1.345 1.00 93.44 86 ALA A CA 1
ATOM 653 C C . ALA A 1 86 ? 4.946 -2.363 -1.563 1.00 93.44 86 ALA A C 1
ATOM 655 O O . ALA A 1 86 ? 5.046 -2.816 -2.702 1.00 93.44 86 ALA A O 1
ATOM 656 N N . ALA A 1 87 ? 5.437 -2.989 -0.488 1.00 94.00 87 ALA A N 1
ATOM 657 C CA . ALA A 1 87 ? 6.128 -4.275 -0.550 1.00 94.00 87 ALA A CA 1
ATOM 658 C C . ALA A 1 87 ? 5.242 -5.382 -1.146 1.00 94.00 87 ALA A C 1
ATOM 660 O O . ALA A 1 87 ? 5.688 -6.141 -2.007 1.00 94.00 87 ALA A O 1
ATOM 661 N N . TYR A 1 88 ? 3.968 -5.438 -0.753 1.00 92.69 88 TYR A N 1
ATOM 662 C CA . TYR A 1 88 ? 3.006 -6.361 -1.349 1.00 92.69 88 TYR A CA 1
ATOM 663 C C . TYR A 1 88 ? 2.794 -6.096 -2.848 1.00 92.69 88 TYR A C 1
ATOM 665 O O . TYR A 1 88 ? 2.927 -7.009 -3.661 1.00 92.69 88 TYR A O 1
ATOM 673 N N . LEU A 1 89 ? 2.526 -4.851 -3.244 1.00 90.50 89 LEU A N 1
ATOM 674 C CA . LEU A 1 89 ? 2.203 -4.490 -4.628 1.00 90.50 89 LEU A CA 1
ATOM 675 C C . LEU A 1 89 ? 3.359 -4.778 -5.599 1.00 90.50 89 LEU A C 1
ATOM 677 O O . LEU A 1 89 ? 3.120 -5.288 -6.694 1.00 90.50 89 LEU A O 1
ATOM 681 N N . VAL A 1 90 ? 4.608 -4.512 -5.202 1.00 89.81 90 VAL A N 1
ATOM 682 C CA . VAL A 1 90 ? 5.773 -4.850 -6.041 1.00 89.81 90 VAL A CA 1
ATOM 683 C C . VAL A 1 90 ? 6.026 -6.359 -6.103 1.00 89.81 90 VAL A C 1
ATOM 685 O O . VAL A 1 90 ? 6.533 -6.846 -7.108 1.00 89.81 90 VAL A O 1
ATOM 688 N N . SER A 1 91 ? 5.623 -7.124 -5.078 1.00 88.56 91 SER A N 1
ATOM 689 C CA . SER A 1 91 ? 5.728 -8.593 -5.082 1.00 88.56 91 SER A CA 1
ATOM 690 C C . SER A 1 91 ? 4.700 -9.283 -5.983 1.00 88.56 91 SER A C 1
ATOM 692 O O . SER A 1 91 ? 4.929 -10.406 -6.429 1.00 88.56 91 SER A O 1
ATOM 694 N N . LEU A 1 92 ? 3.577 -8.614 -6.269 1.00 83.38 92 LEU A N 1
ATOM 695 C CA . LEU A 1 92 ? 2.555 -9.106 -7.195 1.00 83.38 92 LEU A CA 1
ATOM 696 C C . LEU A 1 92 ? 2.963 -8.964 -8.659 1.00 83.38 92 LEU A C 1
ATOM 698 O O . LEU A 1 92 ? 2.396 -9.639 -9.521 1.00 83.38 92 LEU A O 1
ATOM 702 N N . SER A 1 93 ? 3.906 -8.069 -8.952 1.00 69.00 93 SER A N 1
ATOM 703 C CA . SER A 1 93 ? 4.341 -7.868 -10.324 1.00 69.00 93 SER A CA 1
ATOM 704 C C . SER A 1 93 ? 5.041 -9.131 -10.813 1.00 69.00 93 SER A C 1
ATOM 706 O O . SER A 1 93 ? 5.937 -9.637 -10.131 1.00 69.00 93 SER A O 1
ATOM 708 N N . PRO A 1 94 ? 4.650 -9.677 -11.979 1.00 61.88 94 PRO A N 1
ATOM 709 C CA . PRO A 1 94 ? 5.361 -10.806 -12.542 1.00 61.88 94 PRO A CA 1
ATOM 710 C C . PRO A 1 94 ? 6.815 -10.376 -12.702 1.00 61.88 94 PRO A C 1
ATOM 712 O O . PRO A 1 94 ? 7.088 -9.383 -13.377 1.00 61.88 94 PRO A O 1
ATOM 715 N N . THR A 1 95 ? 7.727 -11.101 -12.045 1.00 53.22 95 THR A N 1
ATOM 716 C CA . THR A 1 95 ? 9.173 -10.933 -12.205 1.00 53.22 95 THR A CA 1
ATOM 717 C C . THR A 1 95 ? 9.436 -10.705 -13.683 1.00 53.22 95 THR A C 1
ATOM 719 O O . THR A 1 95 ? 9.037 -11.550 -14.489 1.00 53.22 95 THR A O 1
ATOM 722 N N . GLN A 1 96 ? 10.006 -9.548 -14.034 1.00 45.06 96 GLN A N 1
ATOM 723 C CA . GLN A 1 96 ? 10.421 -9.214 -15.394 1.00 45.06 96 GLN A CA 1
ATOM 724 C C . GLN A 1 96 ? 11.211 -10.407 -15.946 1.00 45.06 96 GLN A C 1
ATOM 726 O O . GLN A 1 96 ? 12.382 -10.594 -15.630 1.00 45.06 96 GLN A O 1
ATOM 731 N N . ARG A 1 97 ? 10.542 -11.284 -16.701 1.00 42.91 97 ARG A N 1
ATOM 732 C CA . ARG A 1 97 ? 11.196 -12.337 -17.467 1.00 42.91 97 ARG A CA 1
ATOM 733 C C . ARG A 1 97 ? 11.686 -11.664 -18.731 1.00 42.91 97 ARG A C 1
ATOM 735 O O . ARG A 1 97 ? 10.935 -11.593 -19.698 1.00 42.91 97 ARG A O 1
ATOM 742 N N . ASN A 1 98 ? 12.907 -11.152 -18.665 1.00 39.88 98 ASN A N 1
ATOM 743 C CA . ASN A 1 98 ? 13.813 -11.038 -19.799 1.00 39.88 98 ASN A CA 1
ATOM 744 C C . ASN A 1 98 ? 15.246 -11.168 -19.298 1.00 39.88 98 ASN A C 1
ATOM 746 O O . ASN A 1 98 ? 15.684 -10.278 -18.541 1.00 39.88 98 ASN A O 1
#

Nearest PDB structures (foldseek):
  4v2k-assembly1_A-2  TM=7.637E-01  e=1.880E-01  Allochromatium vinosum
  8qjg-assembly1_A  TM=6.070E-01  e=2.037E+00  Geobacter sulfurreducens PCA